Protein AF-A0AAN8HGF2-F1 (afdb_monomer)

Sequence (118 aa):
MEGRGQRGTNGSFKRSSIKRSASSSSQKTQRAWIERTFQKRECMHIIPSKDASRCGCGQLVSQHQSVPGVAPEEGGGPVVQLEAPAERWTPPKHTQSSGTDAYGLIEFQGGGTSTRPW

Secondary structure (DSSP, 8-state):
-----------------------HHHHHHHHHHHHHH-EEEEESS--B-SSTTBBTTSSBGGG-S----------SS---------PPP-HHHHEEEEE----SPPPPTT--------

Nearest PDB structures (foldseek):
  7aov-assembly2_B  TM=6.917E-01  e=1.384E-02  Danio rerio

Foldseek 3Di:
DDDDDDDDDDDPPPPPPPPPPQPPVNVVVVLVCQQVPDKDKAFQDFQADVDNQAGLVGDGPVPRPHDPDPPDDDPPDDDDPDDDPRDRDDRVPGIDIGGDPPDDDDDDDDPPPPPPDD

Organism: NCBI:txid159716

Mean predicted aligned error: 16.91 Å

InterPro domains:
  IPR050927 Transient receptor potential cation channel M [PTHR13800] (30-114)

Structure (mmCIF, N/CA/C/O backbone):
data_AF-A0AAN8HGF2-F1
#
_entry.id   AF-A0AAN8HGF2-F1
#
loop_
_atom_site.group_PDB
_atom_site.id
_atom_site.type_symbol
_atom_site.label_atom_id
_atom_site.label_alt_id
_atom_site.label_comp_id
_atom_site.label_asym_id
_atom_site.label_entity_id
_atom_site.label_seq_id
_atom_site.pdbx_PDB_ins_code
_atom_site.Cartn_x
_atom_site.Cartn_y
_atom_site.Cartn_z
_atom_site.occupancy
_atom_site.B_iso_or_equiv
_atom_site.auth_seq_id
_atom_site.auth_comp_id
_atom_site.auth_asym_id
_atom_site.auth_atom_id
_atom_site.pdbx_PDB_model_num
ATOM 1 N N . MET A 1 1 ? -52.866 -31.924 55.584 1.00 45.28 1 MET A N 1
ATOM 2 C CA . MET A 1 1 ? -51.509 -31.855 55.005 1.00 45.28 1 MET A CA 1
ATOM 3 C C . MET A 1 1 ? -51.279 -30.434 54.542 1.00 45.28 1 MET A C 1
ATOM 5 O O . MET A 1 1 ? -52.041 -29.943 53.719 1.00 45.28 1 MET A O 1
ATOM 9 N N . GLU A 1 2 ? -50.311 -29.756 55.152 1.00 41.78 2 GLU A N 1
ATOM 10 C CA . GLU A 1 2 ? -49.817 -28.465 54.676 1.00 41.78 2 GLU A CA 1
ATOM 11 C C . GLU A 1 2 ? -49.083 -28.627 53.338 1.00 41.78 2 GLU A C 1
ATOM 13 O O . GLU A 1 2 ? -48.485 -29.668 53.074 1.00 41.78 2 GLU A O 1
ATOM 18 N N . GLY A 1 3 ? -49.103 -27.576 52.519 1.00 42.00 3 GLY A N 1
ATOM 19 C CA . GLY A 1 3 ? -48.303 -27.468 51.301 1.00 42.00 3 GLY A CA 1
ATOM 20 C C . GLY A 1 3 ? -48.382 -26.062 50.709 1.00 42.00 3 GLY A C 1
ATOM 21 O O . GLY A 1 3 ? -49.155 -25.811 49.791 1.00 42.00 3 GLY A O 1
ATOM 22 N N . ARG A 1 4 ? -47.618 -25.124 51.283 1.00 43.09 4 ARG A N 1
ATOM 23 C CA . ARG A 1 4 ? -47.434 -23.746 50.797 1.00 43.09 4 ARG A CA 1
ATOM 24 C C . ARG A 1 4 ? -46.435 -23.687 49.630 1.00 43.09 4 ARG A C 1
ATOM 26 O O . ARG A 1 4 ? -45.391 -24.317 49.716 1.00 43.09 4 ARG A O 1
ATOM 33 N N . GLY A 1 5 ? -46.678 -22.759 48.693 1.00 39.00 5 GLY A N 1
ATOM 34 C CA . GLY A 1 5 ? -45.656 -22.020 47.921 1.00 39.00 5 GLY A CA 1
ATOM 35 C C . GLY A 1 5 ? -45.010 -22.768 46.744 1.00 39.00 5 GLY A C 1
ATOM 36 O O . GLY A 1 5 ? -44.947 -23.981 46.749 1.00 39.00 5 GLY A O 1
ATOM 37 N N . GLN A 1 6 ? -44.479 -22.149 45.688 1.00 44.28 6 GLN A N 1
ATOM 38 C CA . GLN A 1 6 ? -44.303 -20.755 45.273 1.00 44.28 6 GLN A CA 1
ATOM 39 C C . GLN A 1 6 ? -43.919 -20.762 43.770 1.00 44.28 6 GLN A C 1
ATOM 41 O O . GLN A 1 6 ? -43.240 -21.669 43.310 1.00 44.28 6 GLN A O 1
ATOM 46 N N . ARG A 1 7 ? -44.328 -19.709 43.043 1.00 45.34 7 ARG A N 1
ATOM 47 C CA . ARG A 1 7 ? -43.580 -18.949 42.011 1.00 45.34 7 ARG A CA 1
ATOM 48 C C . ARG A 1 7 ? -42.560 -19.702 41.122 1.00 45.34 7 ARG A C 1
ATOM 50 O O . ARG A 1 7 ? -41.455 -19.996 41.553 1.00 45.34 7 ARG A O 1
ATOM 57 N N . GLY A 1 8 ? -42.849 -19.776 39.821 1.00 40.66 8 GLY A N 1
ATOM 58 C CA . GLY A 1 8 ? -41.859 -20.005 38.760 1.00 40.66 8 GLY A CA 1
ATOM 59 C C . GLY A 1 8 ? -42.068 -18.991 37.637 1.00 40.66 8 GLY A C 1
ATOM 60 O O . GLY A 1 8 ? -43.165 -18.855 37.109 1.00 40.66 8 GLY A O 1
ATOM 61 N N . THR A 1 9 ? -41.048 -18.191 37.366 1.00 46.28 9 THR A N 1
ATOM 62 C CA . THR A 1 9 ? -41.101 -16.917 36.646 1.00 46.28 9 THR A CA 1
ATOM 63 C C . THR A 1 9 ? -41.316 -17.043 35.141 1.00 46.28 9 THR A C 1
ATOM 65 O O . THR A 1 9 ? -40.726 -17.888 34.477 1.00 46.28 9 THR A O 1
ATOM 68 N N . ASN A 1 10 ? -42.075 -16.084 34.614 1.00 46.06 10 ASN A N 1
ATOM 69 C CA . ASN A 1 10 ? -42.171 -15.700 33.213 1.00 46.06 10 ASN A CA 1
ATOM 70 C C . ASN A 1 10 ? -40.773 -15.313 32.678 1.00 46.06 10 ASN A C 1
ATOM 72 O O . ASN A 1 10 ? -40.308 -14.191 32.875 1.00 46.06 10 ASN A O 1
ATOM 76 N N . GLY A 1 11 ? -40.063 -16.270 32.082 1.00 40.16 11 GLY A N 1
ATOM 77 C CA . GLY A 1 11 ? -38.730 -16.083 31.515 1.00 40.16 11 GLY A CA 1
ATOM 78 C C . GLY A 1 11 ? -38.795 -16.038 29.997 1.00 40.16 11 GLY A C 1
ATOM 79 O O . GLY A 1 11 ? -38.537 -17.037 29.336 1.00 40.16 11 GLY A O 1
ATOM 80 N N . SER A 1 12 ? -39.135 -14.881 29.427 1.00 52.00 12 SER A N 1
ATOM 81 C CA . SER A 1 12 ? -38.865 -14.620 28.013 1.00 52.00 12 SER A CA 1
ATOM 82 C C . SER A 1 12 ? -37.349 -14.678 27.817 1.00 52.00 12 SER A C 1
ATOM 84 O O . SER A 1 12 ? -36.633 -13.752 28.203 1.00 52.00 12 SER A O 1
ATOM 86 N N . PHE A 1 13 ? -36.849 -15.780 27.252 1.00 51.97 13 PHE A N 1
ATOM 87 C CA . PHE A 1 13 ? -35.464 -15.903 26.810 1.00 51.97 13 PHE A CA 1
ATOM 88 C C . PHE A 1 13 ? -35.256 -14.965 25.618 1.00 51.97 13 PHE A C 1
ATOM 90 O O . PHE A 1 13 ? -35.270 -15.367 24.455 1.00 51.97 13 PHE A O 1
ATOM 97 N N . LYS A 1 14 ? -35.096 -13.672 25.906 1.00 51.56 14 LYS A N 1
ATOM 98 C CA . LYS A 1 14 ? -34.622 -12.694 24.936 1.00 51.56 14 LYS A CA 1
ATOM 99 C C . LYS A 1 14 ? -33.201 -13.108 24.581 1.00 51.56 14 LYS A C 1
ATOM 101 O O . LYS A 1 14 ? -32.268 -12.858 25.338 1.00 51.56 14 LYS A O 1
ATOM 106 N N . ARG A 1 15 ? -33.043 -13.786 23.442 1.00 54.69 15 ARG A N 1
ATOM 107 C CA . ARG A 1 15 ? -31.743 -14.028 22.819 1.00 54.69 15 ARG A CA 1
ATOM 108 C C . ARG A 1 15 ? -31.139 -12.659 22.535 1.00 54.69 15 ARG A C 1
ATOM 110 O O . ARG A 1 15 ? -31.467 -12.025 21.534 1.00 54.69 15 ARG A O 1
ATOM 117 N N . SER A 1 16 ? -30.308 -12.178 23.452 1.00 51.16 16 SER A N 1
ATOM 118 C CA . SER A 1 16 ? -29.536 -10.959 23.277 1.00 51.16 16 SER A CA 1
ATOM 119 C C . SER A 1 16 ? -28.656 -11.160 22.053 1.00 51.16 16 SER A C 1
ATOM 121 O O . SER A 1 16 ? -27.645 -11.857 22.102 1.00 51.16 16 SER A O 1
ATOM 123 N N . SER A 1 17 ? -29.075 -10.603 20.916 1.00 59.12 17 SER A N 1
ATOM 124 C CA . SER A 1 17 ? -28.195 -10.464 19.767 1.00 59.12 17 SER A CA 1
ATOM 125 C C . SER A 1 17 ? -27.009 -9.650 20.260 1.00 59.12 17 SER A C 1
ATOM 127 O O . SER A 1 17 ? -27.184 -8.493 20.639 1.00 59.12 17 SER A O 1
ATOM 129 N N . ILE A 1 18 ? -25.827 -10.264 20.317 1.00 62.81 18 ILE A N 1
ATOM 130 C CA . ILE A 1 18 ? -24.584 -9.581 20.670 1.00 62.81 18 ILE A CA 1
ATOM 131 C C . ILE A 1 18 ? -24.322 -8.579 19.542 1.00 62.81 18 ILE A C 1
ATOM 133 O O . ILE A 1 18 ? -23.657 -8.884 18.554 1.00 62.81 18 ILE A O 1
ATOM 137 N N . LYS A 1 19 ? -24.911 -7.386 19.646 1.00 57.66 19 LYS A N 1
ATOM 138 C CA . LYS A 1 19 ? -24.561 -6.251 18.804 1.00 57.66 19 LYS A CA 1
ATOM 139 C C . LYS A 1 19 ? -23.204 -5.783 19.310 1.00 57.66 19 LYS A C 1
ATOM 141 O O . LYS A 1 19 ? -23.123 -5.105 20.331 1.00 57.66 19 LYS A O 1
ATOM 146 N N . ARG A 1 20 ? -22.129 -6.214 18.646 1.00 61.16 20 ARG A N 1
ATOM 147 C CA . ARG A 1 20 ? -20.762 -5.740 18.912 1.00 61.16 20 ARG A CA 1
ATOM 148 C C . ARG A 1 20 ? -20.627 -4.317 18.372 1.00 61.16 20 ARG A C 1
ATOM 150 O O . ARG A 1 20 ? -19.919 -4.074 17.403 1.00 61.16 20 ARG A O 1
ATOM 157 N N . SER A 1 21 ? -21.358 -3.379 18.958 1.00 61.62 21 SER A N 1
ATOM 158 C CA . SER A 1 21 ? -21.207 -1.967 18.638 1.00 61.62 21 SER A CA 1
ATOM 159 C C . SER A 1 21 ? -19.980 -1.463 19.388 1.00 61.62 21 SER A C 1
ATOM 161 O O . SER A 1 21 ? -20.075 -1.058 20.544 1.00 61.62 21 SER A O 1
ATOM 163 N N . ALA A 1 22 ? -18.808 -1.549 18.757 1.00 63.53 22 ALA A N 1
ATOM 164 C CA . ALA A 1 22 ? -17.612 -0.899 19.277 1.00 63.53 22 ALA A CA 1
ATOM 165 C C . ALA A 1 22 ? -17.876 0.610 19.349 1.00 63.53 22 ALA A C 1
ATOM 167 O O . ALA A 1 22 ? -18.299 1.217 18.359 1.00 63.53 22 ALA A O 1
ATOM 168 N N . SER A 1 23 ? -17.650 1.214 20.516 1.00 73.62 23 SER A N 1
ATOM 169 C CA . SER A 1 23 ? -17.784 2.659 20.689 1.00 73.62 23 SER A CA 1
ATOM 170 C C . SER A 1 23 ? -16.868 3.401 19.706 1.00 73.62 23 SER A C 1
ATOM 172 O O . SER A 1 23 ? -15.801 2.909 19.335 1.00 73.62 23 SER A O 1
ATOM 174 N N . SER A 1 24 ? -17.263 4.609 19.290 1.00 73.38 24 SER A N 1
ATOM 175 C CA . SER A 1 24 ? -16.467 5.437 18.366 1.00 73.38 24 SER A CA 1
ATOM 176 C C . SER A 1 24 ? -15.029 5.663 18.870 1.00 73.38 24 SER A C 1
ATOM 178 O O . SER A 1 24 ? -14.085 5.684 18.081 1.00 73.38 24 SER A O 1
ATOM 180 N N . SER A 1 25 ? -14.830 5.740 20.193 1.00 73.81 25 SER A N 1
ATOM 181 C CA . SER A 1 25 ? -13.504 5.813 20.819 1.00 73.81 25 SER A CA 1
ATOM 182 C C . SER A 1 25 ? -12.697 4.518 20.674 1.00 73.81 25 SER A C 1
ATOM 184 O O . SER A 1 25 ? -11.526 4.577 20.309 1.00 73.81 25 SER A O 1
ATOM 186 N N . SER A 1 26 ? -13.314 3.351 20.883 1.00 78.75 26 SER A N 1
ATOM 187 C CA . SER A 1 26 ? -12.657 2.046 20.723 1.00 78.75 26 SER A CA 1
ATOM 188 C C . SER A 1 26 ? -12.216 1.802 19.276 1.00 78.75 26 SER A C 1
ATOM 190 O O . SER A 1 26 ? -11.101 1.333 19.046 1.00 78.75 26 SER A O 1
ATOM 192 N N . GLN A 1 27 ? -13.030 2.214 18.297 1.00 80.00 27 GLN A N 1
ATOM 193 C CA . GLN A 1 27 ? -12.670 2.113 16.880 1.00 80.00 27 GLN A CA 1
ATOM 194 C C . GLN A 1 27 ? -11.472 3.002 16.521 1.00 80.00 27 GLN A C 1
ATOM 196 O O . GLN A 1 27 ? -10.579 2.552 15.811 1.00 80.00 27 GLN A O 1
ATOM 201 N N . LYS A 1 28 ? -11.401 4.241 17.031 1.00 83.56 28 LYS A N 1
ATOM 202 C CA . LYS A 1 28 ? -10.250 5.141 16.801 1.00 83.56 28 LYS A CA 1
ATOM 203 C C . LYS A 1 28 ? -8.950 4.560 17.360 1.00 83.56 28 LYS A C 1
ATOM 205 O O . LYS A 1 28 ? -7.929 4.594 16.679 1.00 83.56 28 LYS A O 1
ATOM 210 N N . THR A 1 29 ? -8.999 3.983 18.561 1.00 87.06 29 THR A N 1
ATOM 211 C CA . THR A 1 29 ? -7.837 3.317 19.166 1.00 87.06 29 THR A CA 1
ATOM 212 C C . THR A 1 29 ? -7.399 2.102 18.350 1.00 87.06 29 THR A C 1
ATOM 214 O O . THR A 1 29 ? -6.208 1.938 18.100 1.00 87.06 29 THR A O 1
ATOM 217 N N . GLN A 1 30 ? -8.347 1.285 17.877 1.00 86.19 30 GLN A N 1
ATOM 218 C CA . GLN A 1 30 ? -8.042 0.141 17.016 1.00 86.19 30 GLN A CA 1
ATOM 219 C C . GLN A 1 30 ? -7.389 0.585 15.697 1.00 86.19 30 GLN A C 1
ATOM 221 O O . GLN A 1 30 ? -6.376 0.011 15.312 1.00 86.19 30 GLN A O 1
ATOM 226 N N . ARG A 1 31 ? -7.918 1.628 15.039 1.00 86.38 31 ARG A N 1
ATOM 227 C CA . ARG A 1 31 ? -7.338 2.204 13.809 1.00 86.38 31 ARG A CA 1
ATOM 228 C C . ARG A 1 31 ? -5.884 2.620 14.011 1.00 86.38 31 ARG A C 1
ATOM 230 O O . ARG A 1 31 ? -5.001 2.138 13.311 1.00 86.38 31 ARG A O 1
ATOM 237 N N . ALA A 1 32 ? -5.634 3.431 15.040 1.00 88.62 32 ALA A N 1
ATOM 238 C CA . ALA A 1 32 ? -4.299 3.933 15.345 1.00 88.62 32 ALA A CA 1
ATOM 239 C C . ALA A 1 32 ? -3.308 2.819 15.728 1.00 88.62 32 ALA A C 1
ATOM 241 O O . ALA A 1 32 ? -2.103 2.969 15.518 1.00 88.62 32 ALA A O 1
ATOM 242 N N . TRP A 1 33 ? -3.785 1.721 16.320 1.00 92.31 33 TRP A N 1
ATOM 243 C CA . TRP A 1 33 ? -2.947 0.559 16.607 1.00 92.31 33 TRP A CA 1
ATOM 244 C C . TRP A 1 33 ? -2.586 -0.197 15.323 1.00 92.31 33 TRP A C 1
ATOM 246 O O . TRP A 1 33 ? -1.404 -0.409 15.072 1.00 92.31 33 TRP A O 1
ATOM 256 N N . ILE A 1 34 ? -3.566 -0.520 14.471 1.00 91.62 34 ILE A N 1
ATOM 257 C CA . ILE A 1 34 ? -3.326 -1.264 13.221 1.00 91.62 34 ILE A CA 1
ATOM 258 C C . ILE A 1 34 ? -2.371 -0.490 12.302 1.00 91.62 34 ILE A C 1
ATOM 260 O O . ILE A 1 34 ? -1.373 -1.058 11.858 1.00 91.62 34 ILE A O 1
ATOM 264 N N . GLU A 1 35 ? -2.617 0.805 12.086 1.00 90.62 35 GLU A N 1
ATOM 265 C CA . GLU A 1 35 ? -1.788 1.662 11.220 1.00 90.62 35 GLU A CA 1
ATOM 266 C C . GLU A 1 35 ? -0.334 1.767 11.703 1.00 90.62 35 GLU A C 1
ATO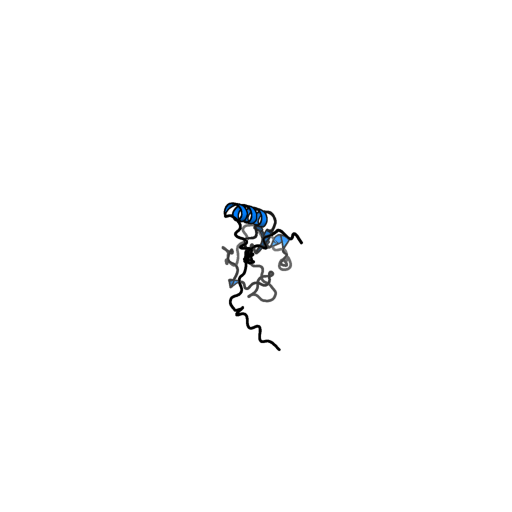M 268 O O . GLU A 1 35 ? 0.578 1.958 10.899 1.00 90.62 35 GLU A O 1
ATOM 273 N N . ARG A 1 36 ? -0.101 1.634 13.016 1.00 89.56 36 ARG A N 1
ATOM 274 C CA . ARG A 1 36 ? 1.238 1.708 13.616 1.00 89.56 36 ARG A CA 1
ATOM 275 C C . ARG A 1 36 ? 1.933 0.346 13.687 1.00 89.56 36 ARG A C 1
ATOM 277 O O . ARG A 1 36 ? 3.158 0.297 13.650 1.00 89.56 36 ARG A O 1
ATOM 284 N N . THR A 1 37 ? 1.179 -0.744 13.817 1.00 92.56 37 THR A N 1
ATOM 285 C CA . THR A 1 37 ? 1.729 -2.097 13.994 1.00 92.56 37 THR A CA 1
ATOM 286 C C . THR A 1 37 ? 1.989 -2.805 12.669 1.00 92.56 37 THR A C 1
ATOM 288 O O . THR A 1 37 ? 2.969 -3.540 12.561 1.00 92.56 37 THR A O 1
ATOM 291 N N . PHE A 1 38 ? 1.150 -2.587 11.657 1.00 93.75 38 PHE A N 1
ATOM 292 C CA . PHE A 1 38 ? 1.255 -3.275 10.375 1.00 93.75 38 PHE A CA 1
ATOM 293 C C . PHE A 1 38 ? 1.634 -2.300 9.269 1.00 93.75 38 PHE A C 1
ATOM 295 O O . PHE A 1 38 ? 0.984 -1.275 9.065 1.00 93.75 38 PHE A O 1
ATOM 302 N N . GLN A 1 39 ? 2.678 -2.652 8.526 1.00 92.88 39 GLN A N 1
ATOM 303 C CA . GLN A 1 39 ? 3.177 -1.850 7.420 1.00 92.88 39 GLN A CA 1
ATOM 304 C C . GLN A 1 39 ? 2.781 -2.487 6.090 1.00 92.88 39 GLN A C 1
ATOM 306 O O . GLN A 1 39 ? 3.002 -3.683 5.882 1.00 92.88 39 GLN A O 1
ATOM 311 N N . LYS A 1 40 ? 2.239 -1.682 5.176 1.00 91.88 40 LYS A N 1
ATOM 312 C CA . LYS A 1 40 ? 2.141 -2.032 3.757 1.00 91.88 40 LYS A CA 1
ATOM 313 C C . LYS A 1 40 ? 3.386 -1.542 3.021 1.00 91.88 40 LYS A C 1
ATOM 315 O O . LYS A 1 40 ? 4.096 -0.665 3.509 1.00 91.88 40 LYS A O 1
ATOM 320 N N . ARG A 1 41 ? 3.668 -2.128 1.859 1.00 92.69 41 ARG A N 1
ATOM 321 C CA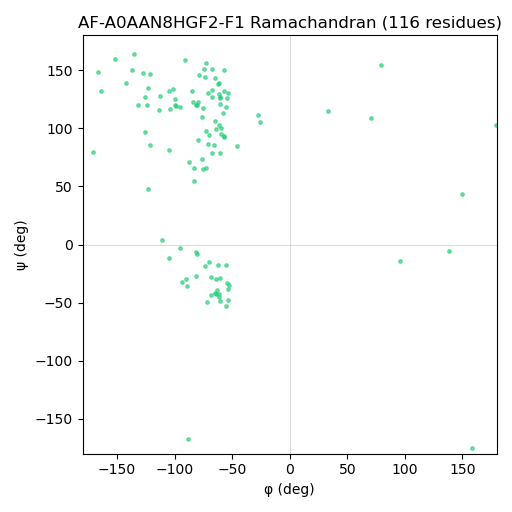 . ARG A 1 41 ? 4.771 -1.726 0.980 1.00 92.69 41 ARG A CA 1
ATOM 322 C C . ARG A 1 41 ? 4.240 -1.433 -0.411 1.00 92.69 41 ARG A C 1
ATOM 324 O O . ARG A 1 41 ? 3.595 -2.292 -1.004 1.00 92.69 41 ARG A O 1
ATOM 331 N N . GLU A 1 42 ? 4.560 -0.260 -0.933 1.00 90.75 42 GLU A N 1
ATOM 332 C CA . GLU A 1 42 ? 4.154 0.182 -2.270 1.00 90.75 42 GLU A CA 1
ATOM 333 C C . GLU A 1 42 ? 5.392 0.505 -3.106 1.00 90.75 42 GLU A C 1
ATOM 335 O O . GLU A 1 42 ? 6.418 0.919 -2.568 1.00 90.75 42 GLU A O 1
ATOM 340 N N . CYS A 1 43 ? 5.351 0.262 -4.418 1.00 92.12 43 CYS A N 1
ATOM 341 C CA . CYS A 1 43 ? 6.508 0.538 -5.270 1.00 92.12 43 CYS A CA 1
ATOM 342 C C . CYS A 1 43 ? 6.768 2.039 -5.374 1.00 92.12 43 CYS A C 1
ATOM 344 O O . CYS A 1 43 ? 5.851 2.804 -5.655 1.00 92.12 43 CYS A O 1
ATOM 346 N N . MET A 1 44 ? 8.029 2.436 -5.208 1.00 89.38 44 MET A N 1
ATOM 347 C CA . MET A 1 44 ? 8.441 3.843 -5.317 1.00 89.38 44 MET A CA 1
ATOM 348 C C . MET A 1 44 ? 8.644 4.284 -6.769 1.00 89.38 44 MET A C 1
ATOM 350 O O . MET A 1 44 ? 8.521 5.459 -7.084 1.00 89.38 44 MET A O 1
ATOM 354 N N . HIS A 1 45 ? 8.985 3.340 -7.644 1.00 85.38 45 HIS A N 1
ATOM 355 C CA . HIS A 1 45 ? 9.168 3.541 -9.075 1.00 85.38 45 HIS A CA 1
ATOM 356 C C . HIS A 1 45 ? 8.862 2.231 -9.811 1.00 85.38 45 HIS A C 1
ATOM 358 O O . HIS A 1 45 ? 8.853 1.146 -9.216 1.00 85.38 45 HIS A O 1
ATOM 364 N N . ILE A 1 46 ? 8.577 2.335 -11.107 1.00 87.25 46 ILE A N 1
ATOM 365 C CA . ILE A 1 46 ? 8.320 1.177 -11.963 1.00 87.25 46 ILE A CA 1
ATOM 366 C C . ILE A 1 46 ? 9.661 0.584 -12.396 1.00 87.25 46 ILE A C 1
ATOM 368 O O . ILE A 1 46 ? 10.445 1.252 -13.063 1.00 87.25 46 ILE A O 1
ATOM 372 N N . ILE A 1 47 ? 9.901 -0.682 -12.050 1.00 87.75 47 ILE A N 1
ATOM 373 C CA . ILE A 1 47 ? 11.010 -1.472 -12.599 1.00 87.75 47 ILE A CA 1
ATOM 374 C C . ILE A 1 47 ? 10.433 -2.449 -13.618 1.00 87.75 47 ILE A C 1
ATOM 376 O O . ILE A 1 47 ? 9.637 -3.303 -13.213 1.00 87.75 47 ILE A O 1
ATOM 380 N N . PRO A 1 48 ? 10.800 -2.357 -14.906 1.00 85.12 48 PRO A N 1
ATOM 381 C CA . PRO A 1 48 ? 10.337 -3.296 -15.918 1.00 85.12 48 PRO A CA 1
ATOM 382 C C . PRO A 1 48 ? 10.695 -4.739 -15.548 1.00 85.12 48 PRO A C 1
ATOM 384 O O . PRO A 1 48 ? 11.826 -5.038 -15.164 1.00 85.12 48 PRO A O 1
ATOM 387 N N . SER A 1 49 ? 9.719 -5.639 -15.652 1.00 85.56 49 SER A N 1
ATOM 388 C CA . SER A 1 49 ? 9.950 -7.083 -15.569 1.00 85.56 49 SER A CA 1
ATOM 389 C C . SER A 1 49 ? 10.276 -7.653 -16.959 1.00 85.56 49 SER A C 1
ATOM 391 O O . SER A 1 49 ? 10.506 -6.912 -17.913 1.00 85.56 49 SER A O 1
ATOM 393 N N . LYS A 1 50 ? 10.260 -8.986 -17.0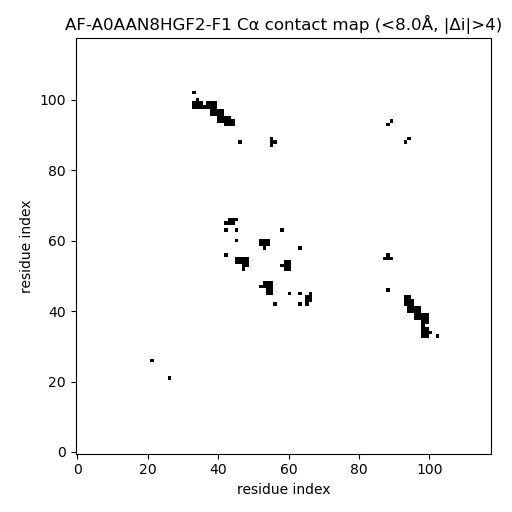97 1.00 86.31 50 LYS A N 1
ATOM 394 C CA . LYS A 1 50 ? 10.357 -9.672 -18.398 1.00 86.31 50 LYS A CA 1
ATOM 395 C C . LYS A 1 50 ? 9.296 -9.171 -19.389 1.00 86.31 50 LYS A C 1
ATOM 397 O O . LYS A 1 50 ? 9.587 -9.022 -20.570 1.00 86.31 50 LYS A O 1
ATOM 402 N N . ASP A 1 51 ? 8.090 -8.896 -18.894 1.00 85.06 51 ASP A N 1
ATOM 403 C CA . ASP A 1 51 ? 7.018 -8.267 -19.660 1.00 85.06 51 ASP A CA 1
ATOM 404 C C . ASP A 1 51 ? 7.030 -6.755 -19.399 1.00 85.06 51 ASP A C 1
ATOM 406 O O . ASP A 1 51 ? 6.790 -6.321 -18.272 1.00 85.06 51 ASP A O 1
ATOM 410 N N . ALA A 1 52 ? 7.243 -5.941 -20.437 1.00 84.31 52 ALA A N 1
ATOM 411 C CA . ALA A 1 52 ? 7.333 -4.479 -20.306 1.00 84.31 52 ALA A CA 1
ATOM 412 C C . ALA A 1 52 ? 6.042 -3.810 -19.784 1.00 84.31 52 ALA A C 1
ATOM 414 O O . ALA A 1 52 ? 6.073 -2.679 -19.308 1.00 84.31 52 ALA A O 1
ATOM 415 N N . SER A 1 53 ? 4.901 -4.503 -19.842 1.00 88.56 53 SER A N 1
ATOM 416 C CA . SER A 1 53 ? 3.622 -4.032 -19.296 1.00 88.56 53 SER A CA 1
ATOM 417 C C . SER A 1 53 ? 3.475 -4.258 -17.786 1.00 88.56 53 SER A C 1
ATOM 419 O O . SER A 1 53 ? 2.491 -3.803 -17.191 1.00 88.56 53 SER A O 1
ATOM 421 N N . ARG A 1 54 ? 4.429 -4.956 -17.155 1.00 90.31 54 ARG A N 1
ATOM 422 C CA . ARG A 1 54 ? 4.394 -5.333 -15.739 1.00 90.31 54 ARG A CA 1
ATOM 423 C C . ARG A 1 54 ? 5.620 -4.815 -15.00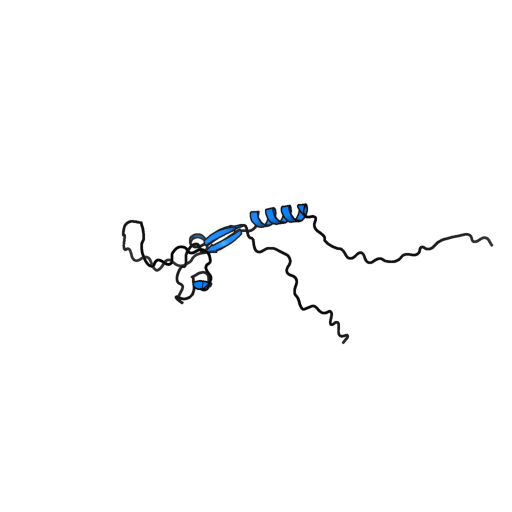0 1.00 90.31 54 ARG A C 1
ATOM 425 O O . ARG A 1 54 ? 6.757 -4.979 -15.439 1.00 90.31 54 ARG A O 1
ATOM 432 N N . CYS A 1 55 ? 5.377 -4.251 -13.824 1.00 91.06 55 CYS A N 1
ATOM 433 C CA . CYS A 1 55 ? 6.435 -3.941 -12.877 1.00 91.06 55 CYS A CA 1
ATOM 434 C C . CYS A 1 55 ? 6.971 -5.236 -12.241 1.00 91.06 55 CYS A C 1
ATOM 436 O O . CYS A 1 55 ? 6.256 -6.237 -12.144 1.00 91.06 55 CYS A O 1
ATOM 438 N N . GLY A 1 56 ? 8.206 -5.215 -11.740 1.00 90.00 56 GLY A N 1
ATOM 439 C CA . GLY A 1 56 ? 8.808 -6.317 -10.987 1.00 90.00 56 GLY A CA 1
ATOM 440 C C . GLY A 1 56 ? 8.003 -6.771 -9.758 1.00 90.00 56 GLY A C 1
ATOM 441 O O . GLY A 1 56 ? 8.189 -7.895 -9.302 1.00 90.00 56 GLY A O 1
ATOM 442 N N . CYS A 1 57 ? 7.063 -5.957 -9.261 1.00 90.31 57 CYS A N 1
ATOM 443 C CA . CYS A 1 57 ? 6.117 -6.339 -8.205 1.00 90.31 57 CYS A CA 1
ATOM 444 C C . CYS A 1 57 ? 4.908 -7.166 -8.687 1.00 90.31 57 CYS A C 1
ATOM 446 O O . CYS A 1 57 ? 4.125 -7.634 -7.863 1.00 90.31 57 CYS A O 1
ATOM 448 N N . GLY A 1 58 ? 4.725 -7.328 -10.003 1.00 90.81 58 GLY A N 1
ATOM 449 C CA . GLY A 1 58 ? 3.631 -8.082 -10.626 1.00 90.81 58 GLY A CA 1
ATOM 450 C C . GLY A 1 58 ? 2.419 -7.248 -11.061 1.00 90.81 58 GLY A C 1
ATOM 451 O O . GLY A 1 58 ? 1.608 -7.736 -11.855 1.00 90.81 58 GLY A O 1
ATOM 452 N N . GLN A 1 59 ? 2.309 -5.996 -10.604 1.00 89.44 59 GLN A N 1
ATOM 453 C CA . GLN A 1 59 ? 1.242 -5.079 -11.017 1.00 89.44 59 GLN A CA 1
ATOM 454 C C . GLN A 1 59 ? 1.459 -4.553 -12.440 1.00 89.44 59 GLN A C 1
ATOM 456 O O . GLN A 1 59 ? 2.593 -4.446 -12.919 1.00 89.44 59 GLN A O 1
ATOM 461 N N . LEU A 1 60 ? 0.357 -4.230 -13.125 1.00 90.88 60 LEU A N 1
ATOM 462 C CA . LEU A 1 60 ? 0.430 -3.531 -14.408 1.00 90.88 60 LEU A CA 1
ATOM 463 C C . LEU A 1 60 ? 1.007 -2.134 -14.191 1.00 90.88 60 LEU A C 1
ATOM 465 O O .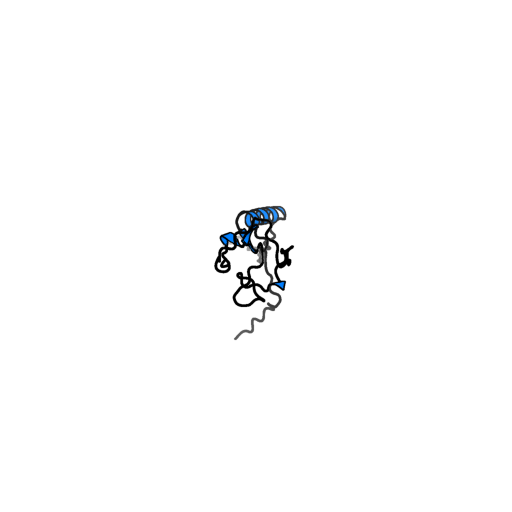 LEU A 1 60 ? 0.666 -1.461 -13.219 1.00 90.88 60 LEU A O 1
ATOM 469 N N . VAL A 1 61 ? 1.818 -1.677 -15.143 1.00 88.06 61 VAL A N 1
ATOM 470 C CA . VAL A 1 61 ? 2.402 -0.325 -15.123 1.00 88.06 61 VAL A CA 1
ATOM 471 C C . VAL A 1 61 ? 1.321 0.755 -14.950 1.00 88.06 61 VAL A C 1
ATOM 473 O O . VAL A 1 61 ? 1.531 1.721 -14.225 1.00 88.06 61 VAL A O 1
ATOM 476 N N . SER A 1 62 ? 0.129 0.547 -15.519 1.00 87.69 62 SER A N 1
ATOM 477 C CA . SER A 1 62 ? -1.018 1.459 -15.415 1.00 87.69 62 SER A CA 1
ATOM 478 C C . SER A 1 62 ? -1.676 1.544 -14.030 1.00 87.69 62 SER A C 1
ATOM 480 O O . SER A 1 62 ? -2.461 2.458 -13.801 1.00 87.69 62 SER A O 1
ATOM 482 N N . GLN A 1 63 ? -1.400 0.608 -13.114 1.00 87.31 63 GLN A N 1
ATOM 483 C CA . GLN A 1 63 ? -2.021 0.556 -11.779 1.00 87.31 63 GLN A CA 1
ATOM 484 C C . GLN A 1 63 ? -1.176 1.227 -10.685 1.00 87.31 63 GLN A C 1
ATOM 486 O O . GLN A 1 63 ? -1.609 1.313 -9.538 1.00 87.31 63 GLN A O 1
ATOM 491 N N . HIS A 1 64 ? 0.023 1.715 -11.009 1.00 85.44 64 HIS A N 1
ATOM 492 C CA . HIS A 1 64 ? 0.848 2.447 -10.052 1.00 85.44 64 HIS A CA 1
ATOM 493 C C . HIS A 1 64 ? 0.311 3.876 -9.857 1.00 85.44 64 HIS A C 1
ATOM 495 O O . HIS A 1 64 ? 0.426 4.713 -10.745 1.00 85.44 64 HIS A O 1
ATOM 501 N N . GLN A 1 65 ? -0.259 4.164 -8.681 1.00 65.69 65 GLN A N 1
ATOM 502 C CA . GLN A 1 65 ? -0.827 5.482 -8.344 1.00 65.69 65 GLN A CA 1
ATOM 503 C C . GLN A 1 65 ? 0.226 6.572 -8.067 1.00 65.69 65 GLN A C 1
ATOM 505 O O . GLN A 1 65 ? -0.098 7.755 -8.110 1.00 65.69 65 GLN A O 1
ATOM 510 N N . SER A 1 66 ? 1.475 6.199 -7.781 1.00 55.97 66 SER A N 1
ATOM 511 C CA . SER A 1 66 ? 2.500 7.096 -7.231 1.00 55.97 66 SER A CA 1
ATOM 512 C C . SER A 1 66 ? 3.766 7.168 -8.084 1.00 55.97 66 SER A C 1
ATOM 514 O O . SER A 1 66 ? 4.871 7.045 -7.558 1.00 55.97 66 SER A O 1
ATOM 516 N N . VAL A 1 67 ? 3.638 7.354 -9.399 1.00 52.97 67 VAL A N 1
ATOM 517 C CA . VAL A 1 67 ? 4.811 7.644 -10.239 1.00 52.97 67 VAL A CA 1
ATOM 518 C C . VAL A 1 67 ? 4.631 8.983 -10.949 1.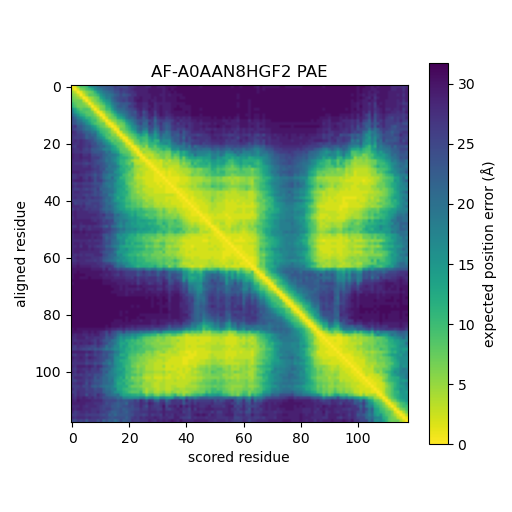00 52.97 67 VAL A C 1
ATOM 520 O O . VAL A 1 67 ? 4.187 9.022 -12.097 1.00 52.97 67 VAL A O 1
ATOM 523 N N . PRO A 1 68 ? 4.992 10.110 -10.307 1.00 41.81 68 PRO A N 1
ATOM 524 C CA . PRO A 1 68 ? 5.424 11.278 -11.053 1.00 41.81 68 PRO A CA 1
ATOM 525 C C . PRO A 1 68 ? 6.788 10.930 -11.659 1.00 41.81 68 PRO A C 1
ATOM 527 O O . PRO A 1 68 ? 7.810 11.000 -10.984 1.00 41.81 68 PRO A O 1
ATOM 530 N N . GLY A 1 69 ? 6.798 10.456 -12.904 1.00 45.81 69 GLY A N 1
ATOM 531 C CA . GLY A 1 69 ? 8.049 10.074 -13.561 1.00 45.81 69 GLY A CA 1
ATOM 532 C C . GLY A 1 69 ? 7.927 8.956 -14.581 1.00 45.81 69 GLY A C 1
ATOM 533 O O . GLY A 1 69 ? 8.786 8.085 -14.637 1.00 45.81 69 GLY A O 1
ATOM 534 N N . VAL A 1 70 ? 6.903 8.982 -15.433 1.00 46.34 70 VAL A N 1
ATOM 535 C CA . VAL A 1 70 ? 7.136 8.549 -16.816 1.00 46.34 70 VAL A CA 1
ATOM 536 C C . VAL A 1 70 ? 7.866 9.695 -17.520 1.00 46.34 70 VAL A C 1
ATOM 538 O O . VAL A 1 70 ? 7.295 10.466 -18.280 1.00 46.34 70 VAL A O 1
ATOM 541 N N . ALA A 1 71 ? 9.143 9.844 -17.188 1.00 33.84 71 ALA A N 1
ATOM 542 C CA . ALA A 1 71 ? 10.124 10.346 -18.125 1.00 33.84 71 ALA A CA 1
ATOM 543 C C . ALA A 1 71 ? 11.059 9.157 -18.372 1.00 33.84 71 ALA A C 1
ATOM 545 O O . ALA A 1 71 ? 11.665 8.664 -17.416 1.00 33.84 71 ALA A O 1
ATOM 546 N N . PRO A 1 72 ? 11.133 8.610 -19.596 1.00 49.06 72 PRO A N 1
ATOM 547 C CA . PRO A 1 72 ? 12.339 7.894 -19.959 1.00 49.06 72 PRO A CA 1
ATOM 548 C C . PRO A 1 72 ? 13.471 8.927 -19.882 1.00 49.06 72 PRO A C 1
ATOM 550 O O . PRO A 1 72 ? 13.327 9.996 -20.462 1.00 49.06 72 PRO A O 1
ATOM 553 N N . GLU A 1 73 ? 14.557 8.603 -19.181 1.00 51.41 73 GLU A N 1
ATOM 554 C CA . GLU A 1 73 ? 15.785 9.415 -19.125 1.00 51.41 73 GLU A CA 1
ATOM 555 C C . GLU A 1 73 ? 15.701 10.749 -18.355 1.00 51.41 73 GLU A C 1
ATOM 557 O O . GLU A 1 73 ? 15.093 11.721 -18.785 1.00 51.41 73 GLU A O 1
ATOM 562 N N . GLU A 1 74 ? 16.350 10.790 -17.190 1.00 37.91 74 GLU A N 1
ATOM 563 C CA . GLU A 1 74 ? 17.546 11.625 -16.989 1.00 37.91 74 GLU A CA 1
ATOM 564 C C . GLU A 1 74 ? 18.018 11.443 -15.544 1.00 37.91 74 GLU A C 1
ATOM 566 O O . GLU A 1 74 ? 17.450 11.956 -14.572 1.00 37.91 74 GLU A O 1
ATOM 571 N N . GLY A 1 75 ? 19.071 10.642 -15.413 1.00 35.75 75 GLY A N 1
ATOM 572 C CA . GLY A 1 75 ? 19.854 10.561 -14.198 1.00 35.75 75 GLY A CA 1
ATOM 573 C C . GLY A 1 75 ? 20.545 11.897 -13.944 1.00 35.75 75 GLY A C 1
ATOM 574 O O . GLY A 1 75 ? 21.553 12.217 -14.558 1.00 35.75 75 GLY A O 1
ATOM 575 N N . GLY A 1 76 ? 20.060 12.647 -12.958 1.00 33.44 76 GLY A N 1
ATOM 576 C CA . GLY A 1 76 ? 20.820 13.724 -12.325 1.00 33.44 76 GLY A CA 1
ATOM 577 C C . GLY A 1 76 ? 21.890 13.169 -11.381 1.00 33.44 76 GLY A C 1
ATOM 578 O O . GLY A 1 76 ? 21.805 13.355 -10.170 1.00 33.44 76 GLY A O 1
ATOM 579 N N . GLY A 1 77 ? 22.876 12.455 -11.920 1.00 35.47 77 GLY A N 1
ATOM 580 C CA . GLY A 1 77 ? 24.059 11.974 -11.205 1.00 35.47 77 GLY A CA 1
ATOM 581 C C . GLY A 1 77 ? 25.127 11.560 -12.219 1.00 35.47 77 GLY A C 1
ATOM 582 O O . GLY A 1 77 ? 24.782 10.900 -13.196 1.00 35.47 77 GLY A O 1
ATOM 583 N N . PRO A 1 78 ? 26.396 11.982 -12.061 1.00 36.72 78 PRO A N 1
ATOM 584 C CA . PRO A 1 78 ? 27.366 11.960 -13.146 1.00 36.72 78 PRO A CA 1
ATOM 585 C C . PRO A 1 78 ? 27.612 10.544 -13.669 1.00 36.72 78 PRO A C 1
ATOM 587 O O . PRO A 1 78 ? 27.961 9.629 -12.926 1.00 36.72 78 PRO A O 1
ATOM 590 N N . VAL A 1 79 ? 27.434 10.443 -14.984 1.00 46.00 79 VAL A N 1
ATOM 591 C CA . VAL A 1 79 ? 27.798 9.379 -15.917 1.00 46.00 79 VAL A CA 1
ATOM 592 C C . VAL A 1 79 ? 28.983 8.537 -15.435 1.00 46.00 79 VAL A C 1
ATOM 594 O O . VAL A 1 79 ? 30.143 8.919 -15.572 1.00 46.00 79 VAL A O 1
ATOM 597 N N . VAL A 1 80 ? 28.680 7.326 -14.974 1.00 37.91 80 VAL A N 1
ATOM 598 C CA . VAL A 1 80 ? 29.530 6.155 -15.194 1.00 37.91 80 VAL A CA 1
ATOM 599 C C . VAL A 1 80 ? 28.635 5.094 -15.819 1.00 37.91 80 VAL A C 1
ATOM 601 O O . VAL A 1 80 ? 27.899 4.386 -15.136 1.00 37.91 80 VAL A O 1
ATOM 604 N N . GLN A 1 81 ? 28.689 5.024 -17.151 1.00 43.06 81 GLN A N 1
ATOM 605 C CA . GLN A 1 81 ? 28.356 3.824 -17.909 1.00 43.06 81 GLN A CA 1
ATOM 606 C C . GLN A 1 81 ? 29.260 2.695 -17.408 1.00 43.06 81 GLN A C 1
ATOM 608 O O . GLN A 1 81 ? 30.387 2.523 -17.867 1.00 43.06 81 GLN A O 1
ATOM 613 N N . LEU A 1 82 ? 28.774 1.939 -16.436 1.00 41.34 82 LEU A N 1
ATOM 614 C CA . LEU A 1 82 ? 29.255 0.599 -16.175 1.00 41.34 82 LEU A CA 1
ATOM 615 C C . LEU A 1 82 ? 28.028 -0.289 -16.252 1.00 41.34 82 LEU A C 1
ATOM 617 O O . LEU A 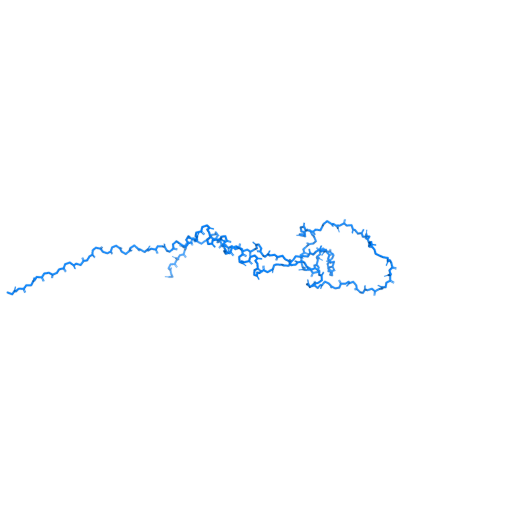1 82 ? 27.064 -0.056 -15.529 1.00 41.34 82 LEU A O 1
ATOM 621 N N . GLU A 1 83 ? 28.068 -1.245 -17.172 1.00 39.31 83 GLU A N 1
ATOM 622 C CA . GLU A 1 83 ? 27.081 -2.298 -17.381 1.00 39.31 83 GLU A CA 1
ATOM 623 C C . GLU A 1 83 ? 26.651 -2.959 -16.064 1.00 39.31 83 GLU A C 1
ATOM 625 O O . GLU A 1 83 ? 27.176 -3.990 -15.644 1.00 39.31 83 GLU A O 1
ATOM 630 N N . ALA A 1 84 ? 25.681 -2.355 -15.385 1.00 44.47 84 ALA A N 1
ATOM 631 C CA . ALA A 1 84 ? 24.980 -2.987 -14.294 1.00 44.47 84 ALA A CA 1
ATOM 632 C C . ALA A 1 84 ? 23.867 -3.821 -14.938 1.00 44.47 84 ALA A C 1
ATOM 634 O O . ALA A 1 84 ? 23.051 -3.263 -15.680 1.00 44.47 84 ALA A O 1
ATOM 635 N N . PRO A 1 85 ? 23.811 -5.145 -14.705 1.00 47.69 85 PRO A N 1
ATOM 636 C CA . PRO A 1 85 ? 22.688 -5.944 -15.170 1.00 47.69 85 PRO A CA 1
ATOM 637 C C . PRO A 1 85 ? 21.424 -5.288 -14.624 1.00 47.69 85 PRO A C 1
ATOM 639 O O . PRO A 1 85 ? 21.379 -5.021 -13.422 1.00 47.69 85 PRO A O 1
ATOM 642 N N . ALA A 1 86 ? 20.469 -4.984 -15.514 1.00 65.31 86 ALA A N 1
ATOM 643 C CA . ALA A 1 86 ? 19.197 -4.330 -15.204 1.00 65.31 86 ALA A CA 1
ATOM 644 C C . ALA A 1 86 ? 18.776 -4.629 -13.760 1.00 65.31 86 ALA A C 1
ATOM 646 O O . ALA A 1 86 ? 18.558 -5.798 -13.421 1.00 65.31 86 ALA A O 1
ATOM 647 N N . GLU A 1 87 ? 18.795 -3.607 -12.892 1.00 76.62 87 GLU A N 1
ATOM 648 C CA . GLU A 1 87 ? 18.724 -3.835 -11.450 1.00 76.62 87 GLU A CA 1
ATOM 649 C C . GLU A 1 87 ? 17.476 -4.660 -11.129 1.00 76.62 87 GLU A C 1
ATOM 651 O O . GLU A 1 87 ? 16.341 -4.290 -11.438 1.00 76.62 87 GLU A O 1
ATOM 656 N N . ARG A 1 88 ? 17.696 -5.850 -10.562 1.00 85.88 88 ARG A N 1
ATOM 657 C CA . ARG A 1 88 ? 16.609 -6.784 -10.294 1.00 85.88 88 ARG A CA 1
ATOM 658 C C . ARG A 1 88 ? 15.721 -6.193 -9.207 1.00 85.88 88 ARG A C 1
ATOM 660 O O . ARG A 1 88 ? 16.196 -5.891 -8.109 1.00 85.88 88 ARG A O 1
ATOM 667 N N . TRP A 1 89 ? 14.419 -6.116 -9.484 1.00 89.31 89 TRP A N 1
ATOM 668 C CA . TRP A 1 89 ? 13.439 -5.686 -8.492 1.00 89.31 89 TRP A CA 1
ATOM 669 C C . TRP A 1 89 ? 13.564 -6.519 -7.211 1.00 89.31 89 TRP A C 1
ATOM 671 O O . TRP A 1 89 ? 13.602 -7.751 -7.226 1.00 89.31 89 TRP A O 1
ATOM 681 N N . THR A 1 90 ? 13.626 -5.820 -6.086 1.00 90.50 90 THR A N 1
ATOM 682 C CA . THR A 1 90 ? 13.722 -6.385 -4.740 1.00 90.50 90 THR A CA 1
ATOM 683 C C . THR A 1 90 ? 12.883 -5.554 -3.768 1.00 90.50 90 THR A C 1
ATOM 685 O O . THR A 1 90 ? 12.941 -4.319 -3.818 1.00 90.50 90 THR A O 1
ATOM 688 N N . PRO A 1 91 ? 12.157 -6.188 -2.829 1.00 90.06 91 PRO A N 1
ATOM 689 C CA . PRO A 1 91 ? 11.317 -5.473 -1.873 1.00 90.06 91 PRO A CA 1
ATOM 690 C C . PRO A 1 91 ? 12.025 -4.362 -1.074 1.00 90.06 91 PRO A C 1
ATOM 692 O O . PRO A 1 91 ? 11.477 -3.266 -1.010 1.00 90.06 91 PRO A O 1
ATOM 695 N N . PRO A 1 92 ? 13.218 -4.551 -0.469 1.00 89.75 92 PRO A N 1
ATOM 696 C CA . PRO A 1 92 ? 13.818 -3.520 0.383 1.00 89.75 92 PRO A CA 1
ATOM 697 C C . PRO A 1 92 ? 14.270 -2.261 -0.364 1.00 89.75 92 PRO A C 1
ATOM 699 O O . PRO A 1 92 ? 14.269 -1.197 0.240 1.00 89.75 92 PRO A O 1
ATOM 702 N N . LYS A 1 93 ? 14.635 -2.367 -1.646 1.00 89.88 93 LYS A N 1
ATOM 703 C CA . LYS A 1 93 ? 15.152 -1.238 -2.435 1.00 89.88 93 LYS A CA 1
ATOM 704 C C . LYS A 1 93 ? 14.079 -0.505 -3.237 1.00 89.88 93 LYS A C 1
ATOM 706 O O . LYS A 1 93 ? 14.187 0.692 -3.454 1.00 89.88 93 LYS A O 1
ATOM 711 N N . HIS A 1 94 ? 13.054 -1.227 -3.686 1.00 90.81 94 HIS A N 1
ATOM 712 C CA . HIS A 1 94 ? 12.116 -0.730 -4.699 1.00 90.81 94 HIS A CA 1
ATOM 713 C C . HIS A 1 94 ? 10.715 -0.460 -4.138 1.00 90.81 94 HIS A C 1
ATOM 715 O O . HIS A 1 94 ? 9.800 -0.113 -4.886 1.00 90.81 94 HIS A O 1
ATOM 721 N N . THR A 1 95 ? 10.522 -0.627 -2.825 1.00 92.56 95 THR A N 1
ATOM 722 C CA . THR A 1 95 ? 9.250 -0.338 -2.153 1.00 92.56 95 THR A CA 1
ATOM 723 C C . THR A 1 95 ? 9.437 0.594 -0.965 1.00 92.56 95 THR A C 1
ATOM 725 O O . THR A 1 95 ? 10.451 0.526 -0.274 1.00 92.56 95 THR A O 1
ATOM 728 N N . GLN A 1 96 ? 8.435 1.430 -0.712 1.00 92.50 96 GLN A N 1
ATOM 729 C CA . GLN A 1 96 ? 8.317 2.266 0.474 1.00 92.50 96 GLN A 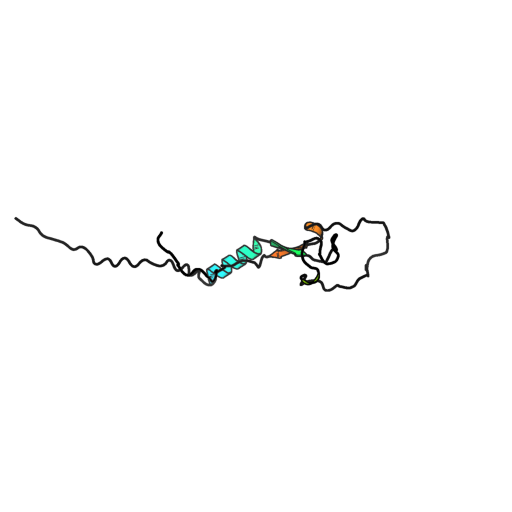CA 1
ATOM 730 C C . GLN A 1 96 ? 7.328 1.632 1.446 1.00 92.50 96 GLN A C 1
ATOM 732 O O . GLN A 1 96 ? 6.245 1.209 1.045 1.00 92.50 96 GLN A O 1
ATOM 737 N N . SER A 1 97 ? 7.699 1.573 2.725 1.00 91.94 97 SER A N 1
ATOM 738 C CA . SER A 1 97 ? 6.809 1.139 3.800 1.00 91.94 97 SER A CA 1
ATOM 739 C C . SER A 1 97 ? 5.947 2.292 4.307 1.00 91.94 97 SER A C 1
ATOM 741 O O . SER A 1 97 ? 6.480 3.345 4.658 1.00 91.94 97 SER A O 1
ATOM 743 N N . SER A 1 98 ? 4.647 2.066 4.438 1.00 90.12 98 SER A N 1
ATOM 744 C CA . SER A 1 98 ? 3.689 2.988 5.057 1.00 90.12 98 SER A CA 1
ATOM 745 C C . SER A 1 98 ? 2.748 2.222 5.993 1.00 90.12 98 SER A C 1
ATOM 747 O O . SER A 1 98 ? 2.702 0.991 5.961 1.00 90.12 98 SER A O 1
ATOM 749 N N . GLY A 1 99 ? 2.037 2.922 6.882 1.00 91.31 99 GLY A N 1
ATOM 750 C CA . GLY A 1 99 ? 1.032 2.288 7.743 1.00 91.31 99 GLY A CA 1
ATOM 751 C C . GLY A 1 99 ? -0.083 1.656 6.906 1.00 91.31 99 GLY A C 1
ATOM 752 O O . GLY A 1 99 ? -0.492 2.226 5.893 1.00 91.31 99 GLY A O 1
ATOM 753 N N . THR A 1 100 ? -0.551 0.466 7.285 1.00 92.00 100 THR A N 1
ATOM 754 C CA . THR A 1 100 ? -1.602 -0.217 6.520 1.00 92.00 100 THR A CA 1
ATOM 755 C C . THR A 1 100 ? -2.953 0.485 6.677 1.00 92.00 100 THR A C 1
ATOM 757 O O . THR A 1 100 ? -3.403 0.748 7.791 1.00 92.00 100 THR A O 1
ATOM 760 N N . ASP A 1 101 ? -3.615 0.752 5.557 1.00 88.81 101 ASP A N 1
ATOM 761 C CA . ASP A 1 101 ? -4.977 1.294 5.459 1.00 88.81 101 ASP A CA 1
ATOM 762 C C . ASP A 1 101 ? -6.004 0.227 5.042 1.00 88.81 101 ASP A C 1
ATOM 764 O O . ASP A 1 101 ? -7.212 0.428 5.159 1.00 88.81 101 ASP A O 1
ATOM 768 N N . ALA A 1 102 ? -5.529 -0.941 4.603 1.00 90.62 102 ALA A N 1
ATOM 769 C CA . ALA A 1 102 ? -6.343 -2.070 4.176 1.00 90.62 102 ALA A CA 1
ATOM 770 C C . ALA A 1 102 ? -6.807 -2.913 5.376 1.00 90.62 102 ALA A C 1
ATOM 772 O O . ALA A 1 102 ? -6.411 -4.067 5.551 1.00 90.62 102 ALA A O 1
ATOM 773 N N . TYR A 1 103 ? -7.647 -2.330 6.227 1.00 89.75 103 TYR A N 1
ATOM 774 C CA . TYR A 1 103 ? -8.258 -3.013 7.363 1.00 89.75 103 TYR A CA 1
ATOM 775 C C . TYR A 1 103 ? -9.739 -2.638 7.485 1.00 89.75 103 TYR A C 1
ATOM 777 O O . TYR A 1 103 ? -10.164 -1.540 7.133 1.00 89.75 103 TYR A O 1
ATOM 785 N N . GLY A 1 104 ? -10.551 -3.548 8.014 1.00 88.75 104 GLY A N 1
ATOM 786 C CA . GLY A 1 104 ? -11.979 -3.306 8.178 1.00 88.75 104 GLY A CA 1
ATOM 787 C C . GLY A 1 104 ? -12.774 -4.593 8.293 1.00 88.75 104 GLY A C 1
ATOM 788 O O . GLY A 1 104 ? -12.218 -5.689 8.348 1.00 88.75 104 GLY A O 1
ATOM 789 N N . LEU A 1 105 ? -14.092 -4.441 8.344 1.00 88.12 105 LEU A N 1
ATOM 790 C CA . LEU A 1 105 ? -15.030 -5.550 8.283 1.00 88.12 105 LEU A CA 1
ATOM 791 C C . LEU A 1 105 ? -15.556 -5.641 6.850 1.00 88.12 105 LEU A C 1
ATOM 793 O O . LEU A 1 105 ? -16.045 -4.651 6.311 1.00 88.12 105 LEU A O 1
ATOM 797 N N . ILE A 1 106 ? -15.431 -6.816 6.239 1.00 89.06 106 ILE A N 1
ATOM 798 C CA . ILE A 1 106 ? -15.974 -7.098 4.908 1.00 89.06 106 ILE A CA 1
ATOM 799 C C . ILE A 1 106 ? -17.302 -7.830 5.100 1.00 89.06 106 ILE A C 1
ATOM 801 O O . ILE A 1 106 ? -17.331 -8.913 5.685 1.00 89.06 106 ILE A O 1
ATOM 805 N N . GLU A 1 107 ? -18.395 -7.240 4.617 1.00 87.25 107 GLU A N 1
ATOM 806 C CA . GLU A 1 107 ? -19.706 -7.890 4.564 1.00 87.25 107 GLU A CA 1
ATOM 807 C C . GLU A 1 107 ? -19.953 -8.415 3.153 1.00 87.25 107 GLU A C 1
ATOM 809 O O . GLU A 1 107 ? -19.975 -7.661 2.180 1.00 87.25 107 GLU A O 1
ATO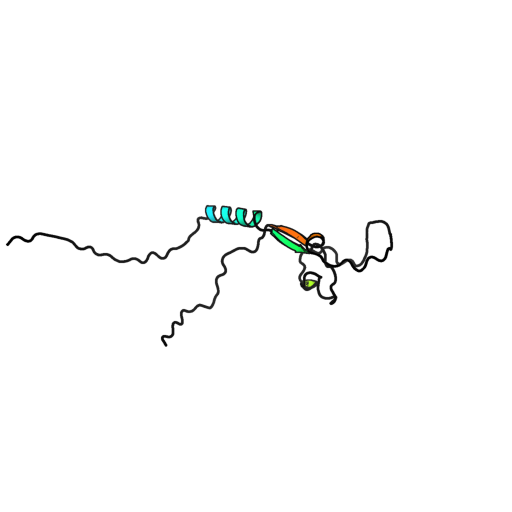M 814 N N . PHE A 1 108 ? -20.139 -9.726 3.037 1.00 85.69 108 PHE A N 1
ATOM 815 C CA . PHE A 1 108 ? -20.484 -10.347 1.768 1.00 85.69 108 PHE A CA 1
ATOM 816 C C . PHE A 1 108 ? -21.980 -10.186 1.512 1.00 85.69 108 PHE A C 1
ATOM 818 O O . PHE A 1 108 ? -22.817 -10.680 2.270 1.00 85.69 108 PHE A O 1
ATOM 825 N N . GLN A 1 109 ? -22.324 -9.524 0.414 1.00 85.44 109 GLN A N 1
ATOM 826 C CA . GLN A 1 109 ? -23.695 -9.492 -0.079 1.00 85.44 109 GLN A CA 1
ATOM 827 C C . GLN A 1 109 ? -23.966 -10.807 -0.822 1.00 85.44 109 GLN A C 1
ATOM 829 O O . GLN A 1 109 ? -23.232 -11.157 -1.741 1.00 85.44 109 GLN A O 1
ATOM 834 N N . GLY A 1 110 ? -24.982 -11.565 -0.398 1.00 75.25 110 GLY A N 1
ATOM 835 C CA . GLY A 1 110 ? -25.352 -12.842 -1.033 1.00 75.25 110 GLY A CA 1
ATOM 836 C C . GLY A 1 110 ? -25.722 -13.984 -0.080 1.00 75.25 110 GLY A C 1
ATOM 837 O O . GLY A 1 110 ? -26.185 -15.026 -0.531 1.00 75.25 110 GLY A O 1
ATOM 838 N N . GLY A 1 111 ? -25.584 -13.801 1.235 1.00 65.12 111 GLY A N 1
ATOM 839 C CA . GLY A 1 111 ? -25.954 -14.799 2.246 1.00 65.12 111 GLY A CA 1
ATOM 840 C C . GLY A 1 111 ? -27.439 -14.796 2.606 1.00 65.12 111 GLY A C 1
ATOM 841 O O . GLY A 1 111 ? -27.782 -14.659 3.778 1.00 65.12 111 GLY A O 1
ATOM 842 N N . GLY A 1 112 ? -28.331 -14.936 1.622 1.00 62.41 112 GLY A N 1
ATOM 843 C CA . GLY A 1 112 ? -29.691 -15.373 1.923 1.00 62.41 112 GLY A CA 1
ATOM 844 C C . GLY A 1 112 ? -29.595 -16.751 2.570 1.00 62.41 112 GLY A C 1
ATOM 845 O O . GLY A 1 112 ? -29.015 -17.665 1.990 1.00 62.41 112 GLY A O 1
ATOM 846 N N . THR A 1 113 ? -30.102 -16.891 3.790 1.00 62.47 113 THR A N 1
ATOM 847 C CA . THR A 1 113 ? -30.172 -18.153 4.530 1.00 62.47 113 THR A CA 1
ATOM 848 C C . THR A 1 113 ? -31.019 -19.171 3.757 1.00 62.47 113 THR A C 1
ATOM 850 O O . THR A 1 113 ? -32.185 -19.382 4.074 1.00 62.47 113 THR A O 1
ATOM 853 N N . SER A 1 114 ? -30.472 -19.810 2.725 1.00 62.28 114 SER A N 1
ATOM 854 C CA . SER A 1 114 ? -31.054 -21.017 2.142 1.00 62.28 114 SER A CA 1
ATOM 855 C C . SER A 1 114 ? -30.512 -22.211 2.911 1.00 62.28 114 SER A C 1
ATOM 857 O O . SER A 1 114 ? -29.711 -22.993 2.409 1.00 62.28 114 SER A O 1
ATOM 859 N N . THR A 1 115 ? -30.956 -22.365 4.158 1.00 56.69 115 THR A N 1
ATOM 860 C CA . THR A 1 115 ? -30.992 -23.697 4.762 1.00 56.69 115 THR A CA 1
ATOM 861 C C . THR A 1 115 ? -32.105 -24.457 4.053 1.00 56.69 115 THR A C 1
ATOM 863 O O . THR A 1 115 ? -33.257 -24.427 4.483 1.00 56.69 115 THR A O 1
ATOM 866 N N . ARG A 1 116 ? -31.785 -25.087 2.919 1.00 51.66 116 ARG A N 1
ATOM 867 C CA . ARG A 1 116 ? -32.628 -26.168 2.410 1.00 51.66 116 ARG A CA 1
ATOM 868 C C . ARG A 1 116 ? -32.333 -27.375 3.305 1.00 51.66 116 ARG A C 1
ATOM 870 O O . ARG A 1 116 ? -31.166 -27.766 3.371 1.00 51.66 116 ARG A O 1
ATOM 877 N N . PRO A 1 117 ? -33.316 -27.903 4.052 1.00 59.84 117 PRO A N 1
ATOM 878 C CA . PRO A 1 117 ? -33.136 -29.181 4.718 1.00 59.84 117 PRO A CA 1
ATOM 879 C C . PRO A 1 117 ? -32.913 -30.250 3.642 1.00 59.84 117 PRO A C 1
ATOM 881 O O . PRO A 1 117 ? -33.515 -30.183 2.566 1.00 59.84 117 PRO A O 1
ATOM 884 N N . TRP A 1 118 ? -31.966 -31.141 3.923 1.00 57.19 118 TRP A N 1
ATOM 885 C CA . TRP A 1 118 ? -31.701 -32.347 3.147 1.00 57.19 118 TRP A CA 1
ATOM 886 C C . TRP A 1 118 ? -32.898 -33.297 3.199 1.00 57.19 118 TRP A C 1
ATOM 888 O O . TRP A 1 118 ? -33.632 -33.265 4.214 1.00 57.19 118 TRP A O 1
#

pLDDT: mean 70.82, std 20.36, range [33.44, 93.75]

Solvent-accessible surface area (backbone atoms only — not comparable to full-atom values): 8348 Å² total; per-residue (Å²): 134,91,84,81,86,78,91,83,79,92,71,81,81,73,78,74,73,84,74,83,75,71,49,76,69,57,51,51,53,51,50,60,47,47,31,72,75,39,72,39,73,46,62,62,60,86,43,72,37,98,51,81,64,24,23,55,88,69,49,48,60,88,72,61,89,64,59,98,65,92,57,86,81,80,80,94,60,87,87,72,96,62,94,63,75,77,80,74,74,45,71,88,83,42,34,46,78,43,58,39,77,93,74,84,86,84,80,79,88,81,76,72,85,76,80,71,81,130

Radius of gyration: 29.66 Å; Cα contacts (8 Å, |Δi|>4): 72; chains: 1; bounding box: 81×46×75 Å